Protein AF-A0A532DER5-F1 (afdb_monomer)

Structure (mmCIF, N/CA/C/O backbone):
data_AF-A0A532DER5-F1
#
_entry.id   AF-A0A532DER5-F1
#
loop_
_atom_site.group_PDB
_atom_site.id
_atom_site.type_symbol
_atom_site.label_atom_id
_atom_site.label_alt_id
_atom_site.label_comp_id
_atom_site.label_asym_id
_atom_site.label_entity_id
_atom_site.label_seq_id
_atom_site.pdbx_PDB_ins_code
_atom_site.Cartn_x
_atom_site.Cartn_y
_atom_site.Cartn_z
_atom_site.occupancy
_atom_site.B_iso_or_equiv
_atom_site.auth_seq_id
_atom_site.auth_comp_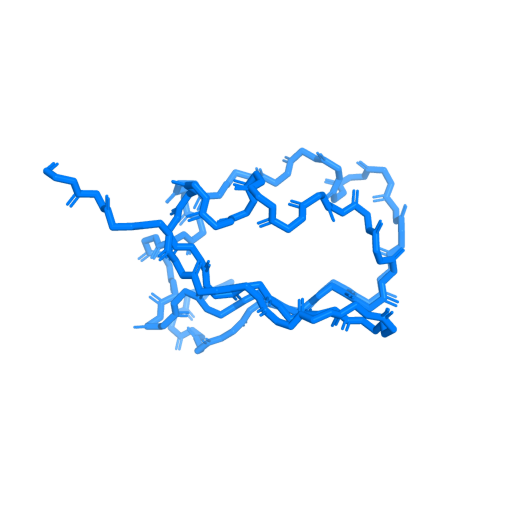id
_atom_site.auth_asym_id
_atom_site.auth_atom_id
_atom_site.pdbx_PDB_model_num
ATOM 1 N N . ALA A 1 1 ? -3.641 -6.517 10.428 1.00 70.88 1 ALA A N 1
ATOM 2 C CA . ALA A 1 1 ? -4.264 -5.360 9.749 1.00 70.88 1 ALA A CA 1
ATOM 3 C C . ALA A 1 1 ? -5.501 -4.818 10.472 1.00 70.88 1 ALA A C 1
ATOM 5 O O . ALA A 1 1 ? -5.860 -3.684 10.205 1.00 70.88 1 ALA A O 1
ATOM 6 N N . GLN A 1 2 ? -6.159 -5.575 11.361 1.00 81.69 2 GLN A N 1
ATOM 7 C CA . GLN A 1 2 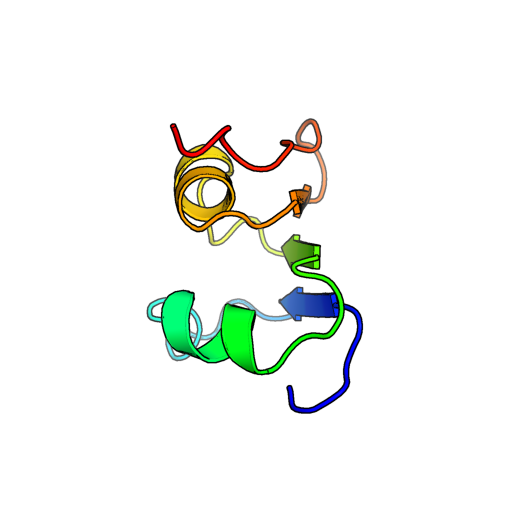? -7.424 -5.153 11.969 1.00 81.69 2 GLN A CA 1
ATOM 8 C C . GLN A 1 2 ? -7.320 -3.801 12.694 1.00 81.69 2 GLN A C 1
ATOM 10 O O . GLN A 1 2 ? -6.474 -3.634 13.570 1.00 81.69 2 GLN A O 1
ATOM 15 N N . GLY A 1 3 ? -8.172 -2.851 12.302 1.00 83.81 3 GLY A N 1
ATOM 16 C CA . GLY A 1 3 ? -8.271 -1.520 12.906 1.00 83.81 3 GLY A CA 1
ATOM 17 C C . GLY A 1 3 ? -7.154 -0.543 12.531 1.00 83.81 3 GLY A C 1
ATOM 18 O O . GLY A 1 3 ? -7.152 0.574 13.041 1.00 83.81 3 GLY A O 1
ATOM 19 N N . ALA A 1 4 ? -6.223 -0.922 11.652 1.00 90.94 4 ALA A N 1
ATOM 20 C CA . ALA A 1 4 ? -5.157 -0.030 11.202 1.00 90.94 4 ALA A CA 1
ATOM 21 C C . ALA A 1 4 ? -5.638 0.932 10.100 1.00 90.94 4 ALA A C 1
ATOM 23 O O . ALA A 1 4 ? -6.570 0.632 9.355 1.00 90.94 4 ALA A O 1
ATOM 24 N N . ASP A 1 5 ? -4.976 2.081 9.974 1.00 87.56 5 ASP A N 1
ATOM 25 C CA . ASP A 1 5 ? -5.252 3.073 8.923 1.00 87.56 5 ASP A CA 1
ATOM 26 C C . ASP A 1 5 ? -4.485 2.818 7.624 1.00 87.56 5 ASP A C 1
ATOM 28 O O . ASP A 1 5 ? -4.827 3.371 6.584 1.00 87.56 5 ASP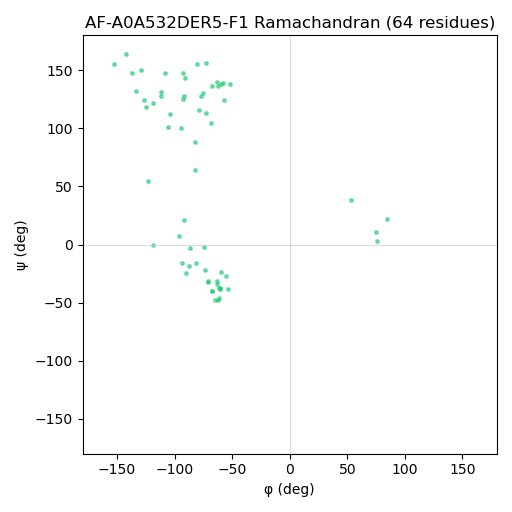 A O 1
ATOM 32 N N . ALA A 1 6 ? -3.417 2.023 7.677 1.00 91.38 6 ALA A N 1
ATOM 33 C CA . ALA A 1 6 ? -2.548 1.803 6.535 1.00 91.38 6 ALA A CA 1
ATOM 34 C C . ALA A 1 6 ? -1.854 0.443 6.592 1.00 91.38 6 ALA A C 1
ATOM 36 O O . ALA A 1 6 ? -1.613 -0.119 7.662 1.00 91.38 6 ALA A O 1
ATOM 37 N N . LEU A 1 7 ? -1.475 -0.043 5.414 1.00 92.50 7 LEU A N 1
ATOM 38 C CA . LEU A 1 7 ? -0.560 -1.158 5.222 1.00 92.50 7 LEU A CA 1
ATOM 39 C C . LEU A 1 7 ? 0.744 -0.636 4.608 1.00 92.50 7 LEU A C 1
ATOM 41 O O . LEU A 1 7 ? 0.708 0.092 3.620 1.00 92.50 7 LEU A O 1
ATOM 45 N N . ILE A 1 8 ? 1.887 -1.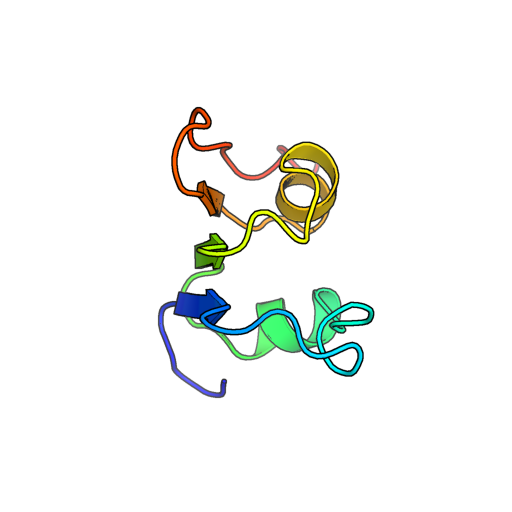023 5.179 1.00 92.50 8 ILE A N 1
ATOM 46 C CA . ILE A 1 8 ? 3.219 -0.641 4.694 1.00 92.50 8 ILE A CA 1
ATOM 47 C C . ILE A 1 8 ? 3.992 -1.902 4.303 1.00 92.50 8 ILE A C 1
ATOM 49 O O . ILE A 1 8 ? 4.222 -2.778 5.137 1.00 92.50 8 ILE A O 1
ATOM 53 N N . LEU A 1 9 ? 4.419 -1.983 3.044 1.00 90.25 9 LEU A N 1
ATOM 54 C CA . LEU A 1 9 ? 5.299 -3.026 2.534 1.00 90.25 9 LEU A CA 1
ATOM 55 C C . LEU A 1 9 ? 6.754 -2.544 2.586 1.00 90.25 9 LEU A C 1
ATOM 57 O O . LEU A 1 9 ? 7.204 -1.777 1.735 1.00 90.25 9 LEU A O 1
ATOM 61 N N . MET A 1 10 ? 7.487 -2.990 3.609 1.00 87.12 10 MET A N 1
ATOM 62 C CA . MET A 1 10 ? 8.892 -2.609 3.835 1.00 87.12 10 MET A CA 1
ATOM 63 C C . MET A 1 10 ? 9.905 -3.586 3.223 1.00 87.12 10 MET A C 1
ATOM 65 O O . MET A 1 10 ? 11.080 -3.253 3.105 1.00 87.12 10 MET A O 1
ATOM 69 N N . THR A 1 11 ? 9.475 -4.795 2.858 1.00 79.88 11 THR A N 1
ATOM 70 C CA . THR A 1 11 ? 10.358 -5.880 2.406 1.00 79.88 11 THR A CA 1
ATOM 71 C C . THR A 1 11 ? 9.766 -6.599 1.194 1.00 79.88 11 THR A C 1
ATOM 73 O O . THR A 1 11 ? 8.551 -6.712 1.063 1.00 79.88 11 THR A O 1
ATOM 76 N N . GLU A 1 12 ? 10.623 -7.086 0.298 1.00 68.62 12 GLU A N 1
ATOM 77 C CA . GLU A 1 12 ? 10.255 -7.700 -0.988 1.00 68.62 12 GLU A CA 1
ATOM 78 C C . GLU A 1 12 ? 10.081 -9.228 -0.942 1.00 68.62 12 GLU A C 1
ATOM 80 O O . GLU A 1 12 ? 10.173 -9.901 -1.972 1.00 68.62 12 GLU A O 1
ATOM 85 N N . TRP A 1 13 ? 9.840 -9.807 0.237 1.00 78.00 13 TRP A N 1
ATOM 86 C CA . TRP A 1 13 ? 9.683 -11.256 0.367 1.00 78.00 13 TRP A CA 1
ATOM 87 C C . TRP A 1 13 ? 8.510 -11.770 -0.475 1.00 78.00 13 TRP A C 1
ATOM 89 O O . TRP A 1 13 ? 7.423 -11.192 -0.479 1.00 78.00 13 TRP A O 1
ATOM 99 N N . ASN A 1 14 ? 8.711 -12.909 -1.148 1.00 67.62 14 ASN A N 1
ATOM 100 C CA . ASN A 1 14 ? 7.736 -13.486 -2.084 1.00 67.62 14 ASN A CA 1
ATOM 101 C C . ASN A 1 14 ? 6.345 -13.726 -1.473 1.00 67.62 14 ASN A C 1
ATOM 103 O O . ASN A 1 14 ? 5.351 -13.662 -2.190 1.00 67.62 14 ASN A O 1
ATOM 107 N N . GLN A 1 15 ? 6.263 -13.932 -0.156 1.00 67.88 15 GLN A N 1
ATOM 108 C CA . GLN A 1 15 ? 5.003 -14.091 0.580 1.00 67.88 15 GLN A CA 1
ATOM 109 C C . GLN A 1 15 ? 4.074 -12.870 0.456 1.00 67.88 15 GLN A C 1
ATOM 111 O O . GLN A 1 15 ? 2.859 -13.005 0.573 1.00 67.88 15 GLN A O 1
ATOM 116 N N . PHE A 1 16 ? 4.624 -11.689 0.166 1.00 69.19 16 PHE A N 1
ATOM 117 C CA . PHE A 1 16 ? 3.864 -10.454 -0.002 1.00 69.19 16 PHE A CA 1
ATOM 118 C C . PHE A 1 16 ? 3.541 -10.123 -1.457 1.00 69.19 16 PHE A C 1
ATOM 120 O O . PHE A 1 16 ? 3.015 -9.044 -1.697 1.00 69.19 16 PHE A O 1
ATOM 127 N N . ARG A 1 17 ? 3.821 -11.004 -2.429 1.00 71.06 17 ARG A N 1
ATOM 128 C CA . ARG A 1 17 ? 3.433 -10.811 -3.846 1.00 71.06 17 ARG A CA 1
ATOM 129 C C . ARG A 1 17 ? 1.979 -11.207 -4.137 1.00 71.06 17 ARG A C 1
ATOM 131 O O . ARG A 1 17 ? 1.430 -10.830 -5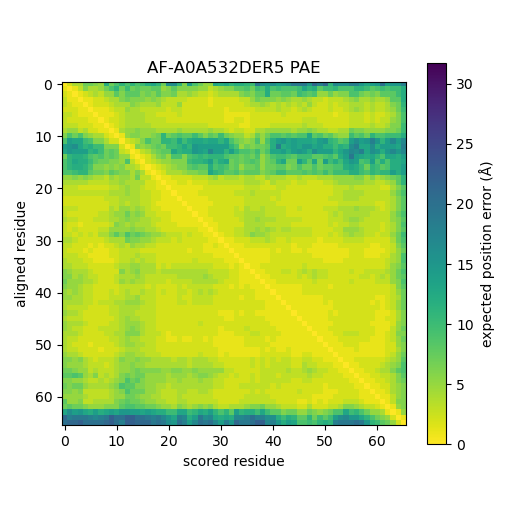.172 1.00 71.06 17 ARG A O 1
ATOM 138 N N . THR A 1 18 ? 1.362 -11.951 -3.222 1.00 79.44 18 THR A N 1
ATOM 139 C CA . THR A 1 18 ? -0.021 -12.443 -3.301 1.00 79.44 18 THR A CA 1
ATOM 140 C C . THR A 1 18 ? -0.822 -11.986 -2.086 1.00 79.44 18 THR A C 1
ATOM 142 O O . THR A 1 18 ? -1.376 -12.801 -1.350 1.00 79.44 18 THR A O 1
ATOM 145 N N . LEU A 1 19 ? -0.841 -10.675 -1.8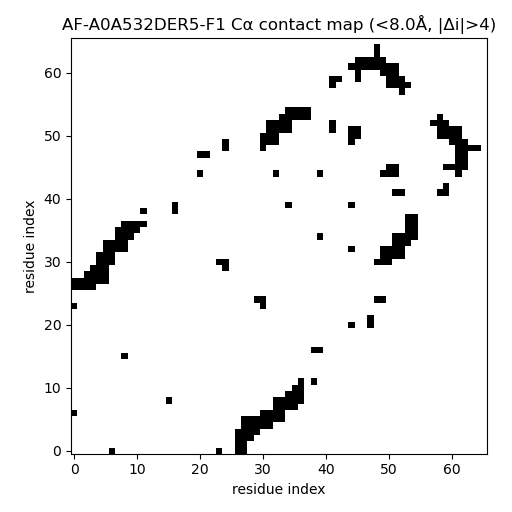32 1.00 84.31 19 LEU A N 1
ATOM 146 C CA . LEU A 1 19 ? -1.723 -10.109 -0.816 1.00 84.31 19 LEU A CA 1
ATOM 147 C C . LEU A 1 19 ? -3.186 -10.234 -1.255 1.00 84.31 19 LEU A C 1
ATOM 149 O O . LEU A 1 19 ? -3.534 -9.936 -2.397 1.00 84.31 19 LEU A O 1
ATOM 153 N N . ASP A 1 20 ? -4.037 -10.635 -0.316 1.00 89.25 20 ASP A N 1
ATOM 154 C CA . ASP A 1 20 ? -5.489 -10.613 -0.468 1.00 89.25 20 ASP A CA 1
ATOM 155 C C . ASP A 1 20 ? -5.998 -9.193 -0.171 1.00 89.25 20 ASP A C 1
ATOM 157 O O . ASP A 1 20 ? -6.266 -8.823 0.978 1.00 89.25 20 ASP A O 1
ATOM 161 N N . PHE A 1 21 ? -6.033 -8.360 -1.215 1.00 90.38 21 PHE A N 1
ATOM 162 C CA . PHE A 1 21 ? -6.438 -6.959 -1.110 1.00 90.38 21 PHE A CA 1
ATOM 163 C C . PHE A 1 21 ? -7.895 -6.799 -0.671 1.00 90.38 21 PHE A C 1
ATOM 165 O O . PHE A 1 21 ? -8.186 -5.871 0.086 1.00 90.38 21 PHE A O 1
ATOM 172 N N . ASP A 1 22 ? -8.785 -7.709 -1.067 1.00 90.25 22 ASP A N 1
ATOM 173 C CA . ASP A 1 22 ? -10.195 -7.671 -0.677 1.00 90.25 22 ASP A CA 1
ATOM 174 C C . ASP A 1 22 ? -10.343 -7.879 0.829 1.00 90.25 22 ASP A C 1
ATOM 176 O O . ASP A 1 22 ? -10.963 -7.064 1.522 1.00 90.25 22 ASP A O 1
ATOM 180 N N . ARG A 1 23 ? -9.666 -8.891 1.383 1.00 90.50 23 ARG A N 1
ATOM 181 C CA . ARG A 1 23 ? -9.631 -9.089 2.835 1.00 90.50 23 ARG A CA 1
ATOM 182 C C . ARG A 1 23 ? -8.999 -7.899 3.545 1.00 90.50 23 ARG A C 1
ATOM 184 O O . ARG A 1 23 ? -9.548 -7.422 4.536 1.00 90.50 23 ARG A O 1
ATOM 191 N N . LEU A 1 24 ? -7.864 -7.396 3.066 1.00 91.50 24 LEU A N 1
ATOM 192 C CA . LEU A 1 24 ? -7.171 -6.270 3.701 1.00 91.50 24 LEU A CA 1
ATOM 193 C C . LEU A 1 24 ? -8.032 -5.006 3.745 1.00 91.50 24 LEU A C 1
ATOM 195 O O . LEU A 1 24 ? -8.034 -4.31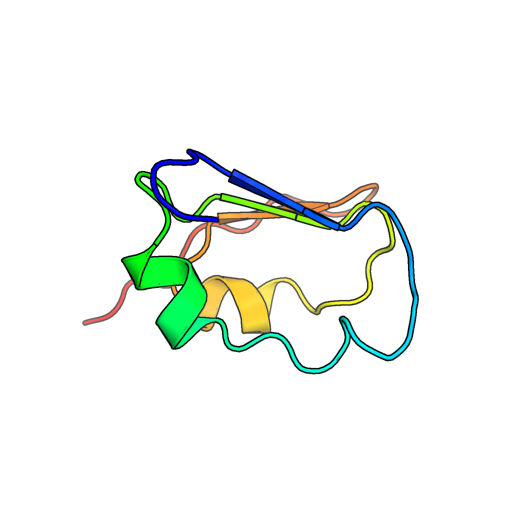7 4.765 1.00 91.50 24 LEU A O 1
ATOM 199 N N . LYS A 1 25 ? -8.802 -4.734 2.690 1.00 89.44 25 LYS A N 1
ATOM 200 C CA . LYS A 1 25 ? -9.701 -3.580 2.617 1.00 89.44 25 LYS A CA 1
ATOM 201 C C . LYS A 1 25 ? -10.760 -3.607 3.715 1.00 89.44 25 LYS A C 1
ATOM 203 O O . LYS A 1 25 ? -11.067 -2.563 4.273 1.00 89.44 25 LYS A O 1
ATOM 208 N N . THR A 1 26 ? -11.272 -4.790 4.063 1.00 89.81 26 THR A N 1
ATOM 209 C CA . THR A 1 26 ? -12.252 -4.948 5.157 1.00 89.81 26 THR A CA 1
ATOM 210 C C . THR A 1 26 ? -11.643 -4.799 6.552 1.00 89.81 26 THR A C 1
ATOM 212 O O . THR A 1 26 ? -12.355 -4.515 7.512 1.00 89.81 26 THR A O 1
ATOM 215 N N . LEU A 1 27 ? -10.329 -4.999 6.685 1.00 90.81 27 LEU A N 1
ATOM 216 C CA . LEU A 1 27 ? -9.631 -4.950 7.971 1.00 90.81 27 LEU A CA 1
ATOM 217 C C . LEU A 1 27 ? -9.116 -3.553 8.325 1.00 90.81 27 LEU A C 1
ATOM 219 O O . LEU A 1 27 ? -8.903 -3.273 9.507 1.00 90.81 27 LEU A O 1
ATOM 223 N N . LEU A 1 28 ? -8.882 -2.708 7.322 1.00 89.88 28 LEU A N 1
ATOM 224 C CA . LEU A 1 28 ? -8.352 -1.362 7.499 1.00 89.88 28 LEU A CA 1
ATOM 225 C C . LEU A 1 28 ? -9.479 -0.337 7.655 1.00 89.88 28 LEU A C 1
ATOM 227 O O . LEU A 1 28 ? -10.498 -0.408 6.976 1.00 89.88 28 LEU A O 1
ATOM 231 N N . ARG A 1 29 ? -9.271 0.669 8.510 1.00 90.25 29 ARG A N 1
ATOM 232 C CA . ARG A 1 29 ? -10.194 1.814 8.634 1.00 90.25 29 ARG A CA 1
ATOM 233 C C . ARG A 1 29 ? -10.127 2.722 7.411 1.00 90.25 29 ARG A C 1
ATOM 235 O O . ARG A 1 29 ? -11.115 3.344 7.038 1.00 90.25 29 ARG A O 1
ATOM 242 N N . GLN A 1 30 ? -8.940 2.808 6.817 1.00 90.69 30 GLN A N 1
ATOM 243 C CA . GLN A 1 30 ? -8.672 3.536 5.588 1.00 90.69 30 GLN A CA 1
ATOM 244 C C . GLN A 1 30 ? -7.829 2.637 4.677 1.00 90.69 30 GLN A C 1
ATOM 246 O O . GLN A 1 30 ? -6.844 2.060 5.131 1.00 90.69 30 GLN A O 1
ATOM 251 N N . PRO A 1 31 ? -8.171 2.484 3.392 1.00 92.81 31 PRO A N 1
ATOM 252 C CA . PRO A 1 31 ? -7.424 1.611 2.495 1.00 92.81 31 PRO A CA 1
ATOM 253 C C . PRO A 1 31 ? -6.173 2.332 1.958 1.00 92.81 31 PRO A C 1
ATOM 255 O O . PRO A 1 31 ? -6.056 2.612 0.766 1.00 92.81 31 PRO A O 1
ATOM 258 N N . LEU A 1 32 ? -5.233 2.682 2.841 1.00 95.75 32 LEU A N 1
ATOM 259 C CA . LEU A 1 32 ? -3.938 3.258 2.469 1.00 95.75 32 LEU A CA 1
ATOM 260 C C . LEU A 1 32 ? -2.901 2.143 2.298 1.00 95.75 32 LEU A C 1
ATOM 262 O O . LEU A 1 32 ? -2.709 1.329 3.203 1.00 95.75 32 LEU A O 1
ATOM 266 N N . PHE A 1 33 ? -2.206 2.121 1.160 1.00 96.06 33 PHE A N 1
ATOM 267 C CA . PHE A 1 33 ? -1.126 1.172 0.897 1.00 96.06 33 PHE A CA 1
ATOM 268 C C . PHE A 1 33 ? 0.167 1.895 0.526 1.00 96.06 33 PHE A C 1
ATOM 270 O O . PHE A 1 33 ? 0.230 2.601 -0.480 1.00 96.06 33 PHE A O 1
ATOM 277 N N . PHE A 1 34 ? 1.194 1.694 1.347 1.00 95.44 34 PHE A N 1
ATOM 278 C CA . PHE A 1 34 ? 2.537 2.221 1.152 1.00 95.44 34 PHE A CA 1
ATOM 279 C C . PHE A 1 34 ? 3.457 1.105 0.666 1.00 95.44 34 PHE A C 1
ATOM 281 O O . PHE A 1 34 ? 3.763 0.183 1.418 1.00 95.44 34 PHE A O 1
ATOM 288 N N . ASP A 1 35 ? 3.926 1.200 -0.572 1.00 93.31 35 ASP A N 1
ATOM 289 C CA . ASP A 1 35 ? 4.866 0.252 -1.161 1.00 93.31 35 ASP A CA 1
ATOM 290 C C . ASP A 1 35 ? 6.265 0.873 -1.245 1.00 93.31 35 ASP A C 1
ATOM 292 O O . ASP A 1 35 ? 6.567 1.674 -2.130 1.00 93.31 35 ASP A O 1
ATOM 296 N N . LEU A 1 36 ? 7.142 0.515 -0.306 1.00 92.94 36 LEU A N 1
ATOM 297 C CA . LEU A 1 36 ? 8.506 1.055 -0.259 1.00 92.94 36 LEU A CA 1
ATOM 298 C C . LEU A 1 36 ? 9.488 0.266 -1.130 1.00 92.94 36 LEU A C 1
ATOM 300 O O . LEU A 1 36 ? 10.661 0.631 -1.226 1.00 92.94 36 LEU A O 1
ATOM 304 N N . ARG A 1 37 ? 9.026 -0.820 -1.756 1.00 91.31 37 ARG A N 1
ATOM 305 C CA . ARG A 1 37 ? 9.838 -1.713 -2.591 1.00 91.31 37 ARG A CA 1
ATOM 306 C C . ARG A 1 37 ? 9.350 -1.763 -4.039 1.00 91.31 37 ARG A C 1
ATOM 308 O O . ARG A 1 37 ? 9.988 -2.419 -4.856 1.00 91.31 37 ARG A O 1
ATOM 315 N N . ASN A 1 38 ? 8.281 -1.031 -4.366 1.00 90.81 38 ASN A N 1
ATOM 316 C CA . ASN A 1 38 ? 7.667 -0.974 -5.693 1.00 90.81 38 ASN A CA 1
ATOM 317 C C . ASN A 1 38 ? 7.321 -2.378 -6.241 1.00 90.81 38 ASN A C 1
ATOM 319 O O . ASN A 1 38 ? 7.503 -2.653 -7.4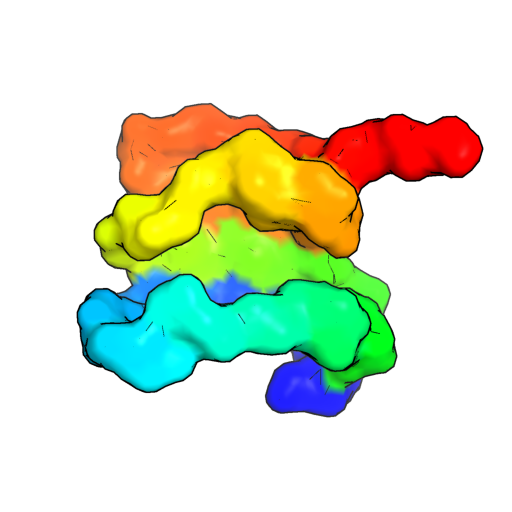27 1.00 90.81 38 ASN A O 1
ATOM 323 N N . VAL A 1 39 ? 6.850 -3.271 -5.363 1.00 90.50 39 VAL A N 1
ATOM 324 C CA . VAL A 1 39 ? 6.454 -4.653 -5.684 1.00 90.50 39 VAL A CA 1
ATOM 325 C C . VAL A 1 39 ? 5.157 -4.692 -6.492 1.00 90.50 39 VAL A C 1
ATOM 327 O O . VAL A 1 39 ? 4.975 -5.600 -7.305 1.00 90.50 39 VAL A O 1
ATOM 330 N N . TYR A 1 40 ? 4.262 -3.729 -6.277 1.00 90.81 40 TYR A N 1
ATOM 331 C CA . TYR A 1 40 ? 2.963 -3.657 -6.931 1.00 90.81 40 TYR A CA 1
ATOM 332 C C . TYR A 1 40 ? 2.877 -2.529 -7.961 1.00 90.81 40 TYR A C 1
ATOM 334 O O . TYR A 1 40 ? 3.451 -1.448 -7.812 1.00 90.81 40 TYR A O 1
ATOM 342 N N . GLU A 1 41 ? 2.097 -2.783 -9.011 1.00 92.56 41 GLU A N 1
ATOM 343 C CA . GLU A 1 41 ? 1.714 -1.752 -9.970 1.00 92.56 41 GLU A CA 1
ATOM 344 C C . GLU A 1 41 ? 0.641 -0.833 -9.360 1.00 92.56 41 GLU A C 1
ATOM 346 O O . GLU A 1 41 ? -0.372 -1.346 -8.859 1.00 92.56 41 GLU A O 1
ATOM 351 N N . PRO A 1 42 ? 0.808 0.506 -9.419 1.00 93.62 42 PRO A N 1
ATOM 352 C CA . PRO A 1 42 ? -0.124 1.452 -8.801 1.00 93.62 42 PRO A CA 1
ATOM 353 C C . PRO A 1 42 ? -1.579 1.246 -9.232 1.00 93.62 42 PRO A C 1
ATOM 355 O O . PRO A 1 42 ? -2.496 1.354 -8.421 1.00 93.62 42 PRO A O 1
ATOM 358 N N . ASP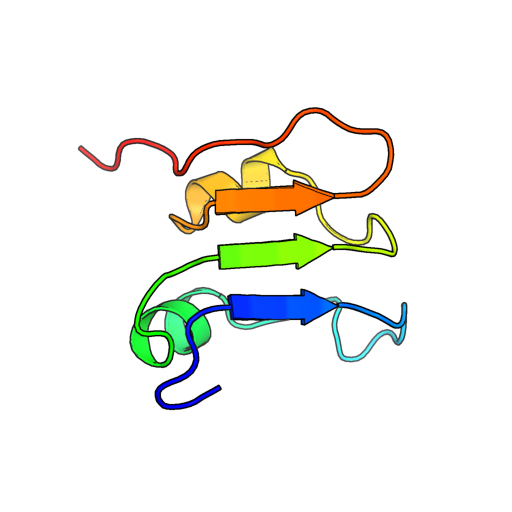 A 1 43 ? -1.789 0.916 -10.505 1.00 93.88 43 ASP A N 1
ATOM 359 C CA . ASP A 1 43 ? -3.104 0.743 -11.127 1.00 93.88 43 ASP A CA 1
ATOM 360 C C . ASP A 1 43 ? -3.840 -0.467 -10.570 1.00 93.88 43 ASP A C 1
ATOM 362 O O . ASP A 1 43 ? -5.037 -0.398 -10.293 1.00 93.88 43 ASP A O 1
ATOM 366 N N . ARG A 1 44 ? -3.102 -1.558 -10.337 1.00 92.38 44 ARG A N 1
ATOM 367 C CA . ARG A 1 44 ? -3.646 -2.779 -9.748 1.00 92.38 44 ARG A CA 1
ATOM 368 C C . ARG A 1 44 ? -4.157 -2.496 -8.344 1.00 92.38 44 ARG A C 1
ATOM 370 O O . ARG A 1 44 ? -5.278 -2.861 -8.018 1.00 92.38 44 ARG A O 1
ATOM 377 N N . VAL A 1 45 ? -3.355 -1.819 -7.526 1.00 94.12 45 VAL A N 1
ATOM 378 C CA . VAL A 1 45 ? -3.725 -1.502 -6.140 1.00 94.12 45 VAL A CA 1
ATOM 379 C C . VAL A 1 45 ? -4.880 -0.497 -6.086 1.00 94.12 45 VAL A C 1
ATOM 381 O O . VAL A 1 45 ? -5.815 -0.669 -5.302 1.00 94.12 45 VAL A O 1
ATOM 384 N N . ALA A 1 46 ? -4.870 0.506 -6.965 1.00 94.56 46 ALA A N 1
ATOM 385 C CA . ALA A 1 46 ? -5.961 1.465 -7.097 1.00 94.56 46 ALA A CA 1
ATOM 386 C C . ALA A 1 46 ? -7.287 0.806 -7.506 1.00 94.56 46 ALA A C 1
ATOM 388 O O . ALA A 1 46 ? -8.334 1.197 -6.989 1.00 94.56 46 ALA A O 1
ATOM 389 N N . ALA A 1 47 ? -7.255 -0.211 -8.375 1.00 94.12 47 ALA A N 1
ATOM 390 C CA . ALA A 1 47 ? -8.440 -0.968 -8.784 1.00 94.12 47 ALA A CA 1
ATOM 391 C C . ALA A 1 47 ? -9.095 -1.731 -7.618 1.00 94.12 47 ALA A C 1
ATOM 393 O O . ALA A 1 47 ? -10.317 -1.827 -7.565 1.00 94.12 47 ALA A O 1
ATOM 394 N N . PHE A 1 48 ? -8.314 -2.180 -6.629 1.00 93.19 48 PHE A N 1
ATOM 395 C CA . PHE A 1 48 ? -8.850 -2.748 -5.383 1.00 93.19 48 PHE A CA 1
ATOM 396 C C . PHE A 1 48 ? -9.426 -1.683 -4.426 1.00 93.19 48 PHE A C 1
ATOM 398 O O . PHE A 1 48 ? -9.989 -1.997 -3.376 1.00 93.19 48 PHE A O 1
ATOM 405 N N . GLY A 1 49 ? -9.345 -0.400 -4.783 1.00 94.12 49 GLY A N 1
ATOM 406 C CA . GLY A 1 49 ? -9.878 0.712 -4.001 1.00 94.12 49 GLY A CA 1
ATOM 407 C C . GLY A 1 49 ? -8.932 1.212 -2.912 1.00 94.12 49 GLY A C 1
ATOM 408 O O . GLY A 1 49 ? -9.384 1.834 -1.953 1.00 94.12 49 GLY A O 1
ATOM 409 N N . PHE A 1 50 ? -7.634 0.945 -3.047 1.00 95.75 50 PHE A N 1
ATOM 410 C CA . PHE A 1 50 ? -6.612 1.498 -2.167 1.00 95.75 50 PHE A CA 1
ATOM 411 C C . PHE A 1 50 ? -6.036 2.790 -2.735 1.00 95.75 50 PHE A C 1
ATOM 413 O O . PHE A 1 50 ? -5.875 2.947 -3.945 1.00 95.75 50 PHE A O 1
ATOM 420 N N . ARG A 1 51 ? -5.653 3.711 -1.850 1.00 96.56 51 ARG A N 1
ATOM 421 C CA . ARG A 1 51 ? -4.722 4.778 -2.217 1.00 96.56 51 ARG A CA 1
ATOM 422 C C . ARG A 1 51 ? -3.316 4.191 -2.201 1.00 96.56 51 ARG A C 1
ATOM 424 O O . ARG A 1 51 ? -2.834 3.788 -1.145 1.00 96.56 51 ARG A O 1
ATOM 431 N N . HIS A 1 52 ? -2.678 4.164 -3.363 1.00 96.50 52 HIS A N 1
ATOM 432 C CA . HIS A 1 52 ? -1.329 3.644 -3.534 1.00 96.50 52 HIS A CA 1
ATOM 433 C C . HIS A 1 52 ? -0.300 4.767 -3.399 1.00 96.50 52 HIS A C 1
ATOM 435 O O . HIS A 1 52 ? -0.360 5.769 -4.117 1.00 96.50 52 HIS A O 1
ATOM 441 N N . ILE A 1 53 ? 0.662 4.592 -2.500 1.00 96.44 53 ILE A N 1
ATOM 442 C CA . ILE A 1 53 ? 1.770 5.517 -2.269 1.00 96.44 53 ILE A CA 1
ATOM 443 C C . ILE A 1 53 ? 3.055 4.703 -2.371 1.00 96.44 53 ILE A C 1
ATOM 445 O O . ILE A 1 53 ? 3.210 3.713 -1.665 1.00 96.44 53 ILE A O 1
ATOM 449 N N . SER A 1 54 ? 3.983 5.097 -3.239 1.00 94.62 54 SER A N 1
ATOM 450 C CA . SER A 1 54 ? 5.257 4.391 -3.365 1.00 94.62 54 SER A CA 1
ATOM 451 C C . SER A 1 54 ? 6.419 5.338 -3.616 1.00 94.62 54 SER A C 1
ATOM 453 O O . SER A 1 54 ? 6.241 6.515 -3.934 1.00 94.62 54 SER A O 1
ATOM 455 N N . VAL A 1 55 ? 7.634 4.836 -3.413 1.00 92.00 55 VAL A N 1
ATOM 456 C CA . VAL A 1 55 ? 8.846 5.650 -3.533 1.00 92.00 55 VAL A CA 1
ATOM 457 C C . VAL A 1 55 ? 9.187 5.865 -5.006 1.00 92.00 55 VAL A C 1
ATOM 459 O O . VAL A 1 55 ? 9.299 4.911 -5.777 1.00 92.00 55 VAL A O 1
ATOM 462 N N . GLY A 1 56 ? 9.382 7.129 -5.390 1.00 92.38 56 GLY A N 1
ATOM 463 C CA . GLY A 1 56 ? 9.812 7.506 -6.740 1.00 92.38 56 GLY A CA 1
ATOM 464 C C . GLY A 1 56 ? 8.726 7.410 -7.817 1.00 92.38 56 GLY A C 1
ATOM 465 O O . GLY A 1 56 ? 9.045 7.524 -8.997 1.00 92.38 56 GLY A O 1
ATOM 466 N N . ARG A 1 57 ? 7.454 7.210 -7.441 1.00 92.62 57 ARG A N 1
ATOM 467 C CA . ARG A 1 57 ? 6.305 7.197 -8.362 1.00 92.62 57 ARG A CA 1
ATOM 468 C C . ARG A 1 57 ? 5.204 8.138 -7.851 1.00 92.62 57 ARG A C 1
ATOM 470 O O . ARG A 1 57 ? 5.072 8.299 -6.637 1.00 92.62 57 ARG A O 1
ATOM 477 N N . PRO A 1 58 ? 4.392 8.750 -8.733 1.00 93.94 58 PRO A N 1
ATOM 478 C CA . PRO A 1 58 ? 3.223 9.513 -8.306 1.00 93.94 58 PRO A CA 1
ATOM 479 C C . PRO A 1 58 ? 2.257 8.646 -7.491 1.00 93.94 58 PRO A C 1
ATOM 481 O O . PRO A 1 58 ? 2.000 7.492 -7.842 1.00 93.94 58 PRO A O 1
ATOM 484 N N . SER A 1 59 ? 1.689 9.203 -6.420 1.00 93.25 59 SER A N 1
ATOM 485 C CA . SER A 1 59 ? 0.627 8.523 -5.675 1.00 93.25 59 SER A CA 1
ATOM 486 C C . SER A 1 59 ? -0.604 8.332 -6.558 1.00 93.25 59 SER A C 1
ATOM 488 O O . SER A 1 59 ? -0.992 9.263 -7.268 1.00 93.25 59 SER A O 1
ATOM 490 N N . LYS A 1 60 ? -1.263 7.175 -6.460 1.00 95.88 60 LYS A N 1
ATOM 491 C CA . LYS A 1 60 ? -2.487 6.882 -7.213 1.00 95.88 60 LYS A CA 1
ATOM 492 C C . LYS A 1 60 ? -3.692 6.795 -6.282 1.00 95.88 60 LYS A C 1
ATOM 494 O O . LYS A 1 60 ? -3.666 6.103 -5.264 1.00 95.88 60 LYS A O 1
ATOM 499 N N . ALA A 1 61 ? -4.736 7.546 -6.619 1.00 95.44 61 ALA A N 1
ATOM 500 C CA . ALA A 1 61 ? -6.003 7.515 -5.900 1.00 95.44 61 ALA A CA 1
ATOM 501 C C . ALA A 1 61 ? -6.769 6.208 -6.191 1.00 95.44 61 ALA A C 1
ATOM 503 O O . ALA A 1 61 ? -6.548 5.615 -7.250 1.00 95.44 61 ALA A O 1
ATOM 504 N N . PRO A 1 62 ? -7.674 5.779 -5.290 1.00 94.19 62 PRO A N 1
ATOM 505 C CA . PRO A 1 62 ? -8.582 4.668 -5.555 1.00 94.19 62 PRO A CA 1
ATOM 506 C C . PRO A 1 62 ? -9.325 4.871 -6.878 1.00 94.19 62 PRO A C 1
ATOM 508 O O . PRO A 1 62 ? -9.775 5.983 -7.169 1.00 94.19 62 PRO A O 1
ATOM 511 N N . ALA A 1 63 ? -9.475 3.806 -7.664 1.00 90.44 63 ALA A N 1
ATOM 512 C CA . ALA A 1 63 ? -10.361 3.841 -8.816 1.00 90.44 63 ALA A CA 1
ATOM 513 C C . ALA A 1 63 ? -11.798 4.084 -8.330 1.00 90.44 63 ALA A C 1
ATOM 515 O O . ALA A 1 63 ? -12.232 3.491 -7.341 1.00 90.44 63 ALA A O 1
ATOM 516 N N . GLN A 1 64 ? -12.526 4.969 -9.010 1.00 74.44 64 GLN A N 1
ATOM 517 C CA . GLN A 1 64 ? -13.941 5.188 -8.731 1.00 74.44 64 GLN A CA 1
ATOM 518 C C . GLN A 1 64 ? -14.697 3.927 -9.152 1.00 74.44 64 GLN A C 1
ATOM 520 O O . GLN A 1 64 ? -14.843 3.655 -10.341 1.00 74.44 64 GLN A O 1
ATOM 525 N N . THR A 1 65 ? -15.114 3.119 -8.183 1.00 60.28 65 THR A N 1
ATOM 526 C CA . THR A 1 65 ? -16.028 2.005 -8.437 1.00 60.28 65 THR A CA 1
ATOM 527 C C . THR A 1 65 ? -17.403 2.615 -8.706 1.00 60.28 65 THR A C 1
ATOM 529 O O . THR A 1 65 ? -17.944 3.280 -7.825 1.00 60.28 65 THR A O 1
ATOM 532 N N . SER A 1 66 ? -17.894 2.486 -9.944 1.00 47.53 66 SER A N 1
ATOM 533 C CA . SER A 1 66 ? -19.290 2.793 -10.298 1.00 47.53 66 SER A CA 1
ATOM 534 C C . SER A 1 66 ? -20.252 1.812 -9.641 1.00 47.53 66 SER A C 1
ATOM 536 O O . SER A 1 66 ? -19.827 0.655 -9.415 1.00 47.53 66 SER A O 1
#

Foldseek 3Di:
DAAAQEDEDPDDDPVPLDDPLLVVCVRHPHQEYEYAPPSDDQVVSLASQHFYHYPPDDIDGRDPDD

Solvent-accessible surface area (backbone atoms only — not comparable to full-atom values): 3941 Å² total; per-residue (Å²): 104,77,78,30,58,61,47,75,41,84,68,85,55,73,81,66,77,70,67,62,59,72,63,50,50,76,28,26,78,37,46,35,36,36,31,70,65,66,84,68,59,53,66,64,45,6,67,75,48,20,34,26,37,43,75,98,50,83,67,34,66,44,49,83,81,128

pLDDT: mean 87.91, std 9.8, range [47.53, 96.56]

Nearest PDB structures (foldseek):
  4a7p-assembly2_B-2  TM=9.444E-01  e=4.240E-05  Sphingomonas elodea
  4a7p-assembly1_A-2  TM=9.444E-01  e=5.200E-05  Sphingomonas elodea
  2y0d-assembly1_D  TM=9.571E-01  e=3.049E-04  Burkholderia cepacia
  2y0d-assembly1_A  TM=9.564E-01  e=4.003E-04  Burkholderia cepacia
  2y0d-assembly1_B  TM=9.578E-01  e=4.285E-04  Burkholderia cepacia

Secondary structure (DSSP, 8-state):
-TT-SEEEE----GGGSS--HHHHHHH-SS-EEEESS--S-HHHHHHTTPEEEETTS--BPPP---

Mean predicted aligned error: 4.37 Å

Sequence (66 aa):
AQGADALILMTEWNQFRTLDFDRLKTLLRQPLFFDLRNVYEPDRVAAFGFRHISVGRPSKAPAQTS

Radius of gyration: 11.04 Å; Cα contacts (8 Å, |Δi|>4): 121; chains: 1; bounding box: 30×24×24 Å